Protein AF-A0AAN9HYN6-F1 (afdb_monomer_lite)

Secondary structure (DSSP, 8-state):
--HHHHHHHHHHHHHHHHHHHHHHHHH--TTSEEE--SSS---HHHHHHHHHHHHHHHHTTSSSS---S-S-EEE-SS-SSSHHHHS--HHHHHHHHHHHHTT--PPP-

pLDDT: mean 74.86, std 17.44, range [39.59, 94.88]

Organism: Crotalaria pallida (NCBI:txid3830)

Foldseek 3Di:
DPVVVVVVVVVVVVVVVVVVVVVCVVPDDLLDAAEDEPPVPDDPVLVVLLVVLSVVLVVVCPPPVDRLFFSHHYDYPVRSNSCVPGVDDPVVVVVVVVCVVVPDDDDDD

Structure (mmCIF, N/CA/C/O backbone):
data_AF-A0AAN9HYN6-F1
#
_entry.id   AF-A0AAN9HYN6-F1
#
loop_
_atom_site.group_PDB
_atom_site.id
_atom_site.type_symbol
_atom_site.label_atom_id
_atom_site.label_alt_id
_atom_site.label_comp_id
_atom_site.label_asym_id
_atom_site.label_entity_id
_atom_site.label_seq_id
_atom_site.pdbx_PDB_ins_code
_atom_site.Cartn_x
_atom_site.Cartn_y
_atom_site.Cartn_z
_atom_site.occupancy
_atom_site.B_iso_or_equiv
_atom_site.auth_seq_id
_atom_site.auth_comp_id
_atom_site.auth_asym_id
_atom_site.auth_atom_id
_atom_site.pdbx_PDB_model_num
ATOM 1 N N . MET A 1 1 ? 23.249 -2.708 -34.859 1.00 53.81 1 MET A N 1
ATOM 2 C CA . MET A 1 1 ? 21.787 -2.923 -34.770 1.00 53.81 1 MET A CA 1
ATOM 3 C C . MET A 1 1 ? 21.419 -3.647 -33.460 1.00 53.81 1 MET A C 1
ATOM 5 O O . MET A 1 1 ? 20.668 -4.604 -33.484 1.00 53.81 1 MET A O 1
ATOM 9 N N . LEU A 1 2 ? 21.965 -3.21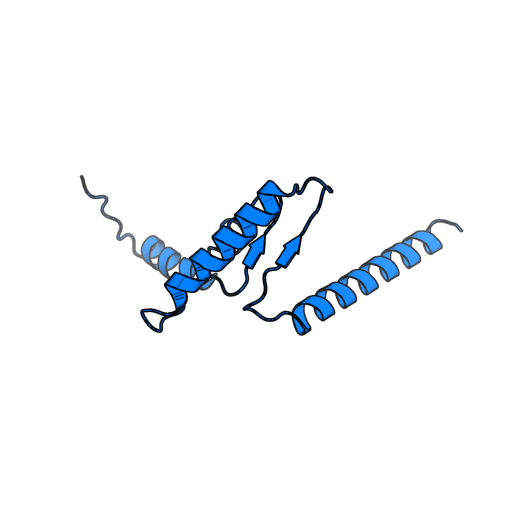5 -32.310 1.00 55.22 2 LEU A N 1
ATOM 10 C CA . LEU A 1 2 ? 21.654 -3.779 -30.978 1.00 55.22 2 LEU A CA 1
ATOM 11 C C . LEU A 1 2 ? 20.936 -2.766 -30.064 1.00 55.22 2 LEU A C 1
ATOM 13 O O . LEU A 1 2 ? 20.186 -3.162 -29.179 1.00 55.22 2 LEU A O 1
ATOM 17 N N . CYS A 1 3 ? 21.107 -1.459 -30.300 1.00 53.38 3 CYS A N 1
ATOM 18 C CA . CYS A 1 3 ? 20.520 -0.419 -29.449 1.00 53.38 3 CYS A CA 1
ATOM 19 C C . CYS A 1 3 ? 18.993 -0.302 -29.580 1.00 53.38 3 CYS A C 1
ATOM 21 O O . CYS A 1 3 ? 18.324 -0.042 -28.587 1.00 53.38 3 CYS A O 1
ATOM 23 N N . THR A 1 4 ? 18.420 -0.525 -30.768 1.00 57.84 4 THR A N 1
ATOM 24 C CA . THR A 1 4 ? 16.966 -0.406 -30.981 1.00 57.84 4 THR A CA 1
ATOM 25 C C . THR A 1 4 ? 16.188 -1.499 -30.250 1.00 57.84 4 THR A C 1
ATOM 27 O O . THR A 1 4 ? 15.201 -1.191 -29.598 1.00 57.84 4 THR A O 1
ATOM 30 N N . HIS A 1 5 ? 16.677 -2.744 -30.255 1.00 61.00 5 HIS A N 1
ATOM 31 C CA . HIS 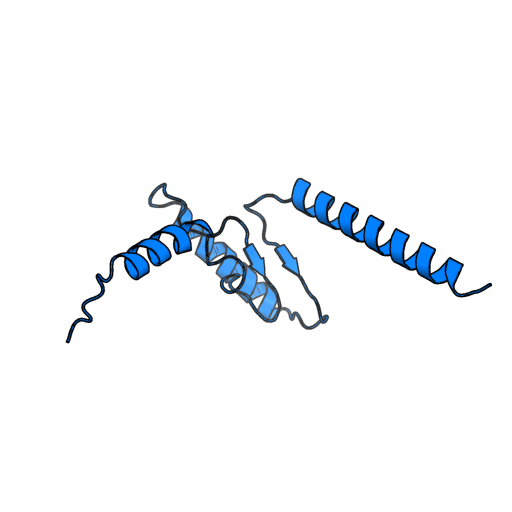A 1 5 ? 16.037 -3.875 -29.569 1.00 61.00 5 HIS A CA 1
ATOM 32 C C . HIS A 1 5 ? 15.936 -3.686 -28.045 1.00 61.00 5 HIS A C 1
ATOM 34 O O . HIS A 1 5 ? 14.919 -4.036 -27.447 1.00 61.00 5 HIS A O 1
ATOM 40 N N . ASN A 1 6 ? 16.962 -3.104 -27.414 1.00 59.09 6 ASN A N 1
ATOM 41 C CA . ASN A 1 6 ? 16.952 -2.833 -25.974 1.00 59.09 6 ASN A CA 1
ATOM 42 C C . ASN A 1 6 ? 16.014 -1.681 -25.596 1.00 59.09 6 ASN A C 1
ATOM 44 O O . ASN A 1 6 ? 15.345 -1.776 -24.570 1.00 59.09 6 ASN A O 1
ATOM 48 N N . LEU A 1 7 ? 15.910 -0.634 -26.424 1.00 62.72 7 LEU A N 1
ATOM 49 C CA . LEU A 1 7 ? 14.934 0.435 -26.188 1.00 62.72 7 LEU A CA 1
ATOM 50 C C . LEU A 1 7 ? 13.496 -0.072 -26.322 1.00 62.72 7 LEU A C 1
ATOM 52 O O . LEU A 1 7 ? 12.666 0.244 -25.475 1.00 62.72 7 LEU A O 1
ATOM 56 N N . THR A 1 8 ? 13.200 -0.884 -27.342 1.00 66.94 8 THR A N 1
ATOM 57 C CA . THR A 1 8 ? 11.858 -1.462 -27.509 1.00 66.94 8 THR A CA 1
ATOM 58 C C . THR A 1 8 ? 11.517 -2.401 -26.351 1.00 66.94 8 THR A C 1
ATOM 60 O O . THR A 1 8 ? 10.420 -2.331 -25.813 1.00 66.94 8 THR A O 1
ATOM 63 N N . SER A 1 9 ? 12.477 -3.215 -25.896 1.00 70.75 9 SER A N 1
ATOM 64 C CA . SER A 1 9 ? 12.309 -4.090 -24.728 1.00 70.75 9 SER A CA 1
ATOM 65 C C . SER A 1 9 ? 12.036 -3.302 -23.442 1.00 70.75 9 SER A C 1
ATOM 67 O O . SER A 1 9 ? 11.079 -3.601 -22.732 1.00 70.75 9 SER A O 1
ATOM 69 N N . ALA A 1 10 ? 12.820 -2.256 -23.160 1.00 69.25 10 ALA A N 1
ATOM 70 C CA . ALA A 1 10 ? 12.632 -1.412 -21.980 1.00 69.25 10 ALA A CA 1
ATOM 71 C C . ALA A 1 10 ? 11.288 -0.663 -22.003 1.00 69.25 10 ALA A C 1
ATOM 73 O O . ALA A 1 10 ? 10.613 -0.579 -20.979 1.00 69.25 10 ALA A O 1
ATOM 74 N N . HIS A 1 11 ? 10.869 -0.177 -23.174 1.00 74.62 11 HIS A N 1
ATOM 75 C CA . HIS A 1 11 ? 9.563 0.453 -23.362 1.00 74.62 11 HIS A CA 1
ATOM 76 C C . HIS A 1 11 ? 8.420 -0.521 -23.055 1.00 74.62 11 HIS A C 1
ATOM 78 O O . HIS A 1 11 ? 7.561 -0.233 -22.227 1.00 74.62 11 HIS A O 1
ATOM 84 N N . THR A 1 12 ? 8.456 -1.719 -23.642 1.00 72.94 12 THR A N 1
ATOM 85 C CA . THR A 1 12 ? 7.441 -2.751 -23.403 1.00 72.94 12 THR A CA 1
ATOM 86 C C . THR A 1 12 ? 7.446 -3.249 -21.951 1.00 72.94 12 THR A C 1
ATOM 88 O O . THR A 1 12 ? 6.395 -3.579 -21.405 1.00 72.94 12 THR A O 1
ATOM 91 N N . GLN A 1 13 ? 8.603 -3.295 -21.285 1.00 79.19 13 GLN A N 1
ATOM 92 C CA . GLN A 1 13 ? 8.701 -3.614 -19.853 1.00 79.19 13 GLN A CA 1
ATOM 93 C C . GLN A 1 13 ? 7.996 -2.557 -18.993 1.00 79.19 13 GLN A C 1
ATOM 95 O O . GLN A 1 13 ? 7.226 -2.915 -18.100 1.00 79.19 13 GLN A O 1
ATOM 100 N N . LEU A 1 14 ? 8.213 -1.273 -19.292 1.00 84.94 14 LEU A N 1
ATOM 101 C CA . LEU A 1 14 ? 7.591 -0.161 -18.576 1.00 84.94 14 LEU A CA 1
ATOM 102 C C . LEU A 1 14 ? 6.069 -0.150 -18.768 1.00 84.94 14 LEU A C 1
ATOM 104 O O . LEU A 1 14 ? 5.338 -0.085 -17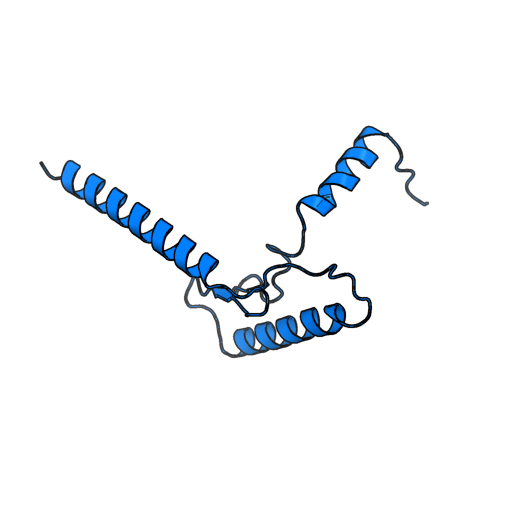.784 1.00 84.94 14 LEU A O 1
ATOM 108 N N . GLU A 1 15 ? 5.586 -0.309 -20.004 1.00 81.81 15 GLU A N 1
ATOM 109 C CA . GLU A 1 15 ? 4.147 -0.389 -20.303 1.00 81.81 15 GLU A CA 1
ATOM 110 C C . GLU A 1 15 ? 3.473 -1.538 -19.541 1.00 81.81 15 GLU A C 1
ATOM 112 O O . GLU A 1 15 ? 2.418 -1.370 -18.923 1.00 81.81 15 GLU A O 1
ATOM 117 N N . ASN A 1 16 ? 4.114 -2.709 -19.521 1.00 88.69 16 ASN A N 1
ATOM 118 C CA . ASN A 1 16 ? 3.612 -3.860 -18.780 1.00 88.69 16 ASN A CA 1
ATOM 119 C C . ASN A 1 16 ? 3.620 -3.629 -17.263 1.00 88.69 16 ASN A C 1
ATOM 121 O O . ASN A 1 16 ? 2.699 -4.076 -16.578 1.00 88.69 16 ASN A O 1
ATOM 125 N N . ALA A 1 17 ? 4.633 -2.947 -16.724 1.00 89.06 17 ALA A N 1
ATOM 126 C CA . ALA A 1 17 ? 4.695 -2.605 -15.307 1.00 89.06 17 ALA A CA 1
ATOM 127 C C . ALA A 1 17 ? 3.572 -1.632 -14.918 1.00 89.06 17 ALA A C 1
ATOM 129 O O . ALA A 1 17 ? 2.877 -1.868 -13.929 1.00 89.06 17 ALA A O 1
ATOM 130 N N . THR A 1 18 ? 3.319 -0.606 -15.735 1.00 93.56 18 THR A N 1
ATOM 131 C CA . THR A 1 18 ? 2.224 0.347 -15.514 1.00 93.56 18 THR A CA 1
ATOM 132 C C . THR A 1 18 ? 0.864 -0.349 -15.505 1.00 93.56 18 THR A C 1
ATOM 134 O O . THR A 1 18 ? 0.079 -0.148 -14.580 1.00 93.56 18 THR A O 1
ATOM 137 N N . LEU A 1 19 ? 0.581 -1.222 -16.479 1.00 94.25 19 LEU A N 1
ATOM 138 C CA . LEU A 1 19 ? -0.699 -1.941 -16.530 1.00 94.25 19 LEU A CA 1
ATOM 139 C C . LEU A 1 19 ? -0.882 -2.910 -15.356 1.00 94.25 19 LEU A C 1
ATOM 141 O O . LEU A 1 19 ? -1.993 -3.052 -14.842 1.00 94.25 19 LEU A O 1
ATOM 145 N N . LYS A 1 20 ? 0.195 -3.565 -14.909 1.00 92.12 20 LYS A N 1
ATOM 146 C CA . LYS A 1 20 ? 0.163 -4.415 -13.710 1.00 92.12 20 LYS A CA 1
ATOM 147 C C . LYS A 1 20 ? -0.135 -3.594 -12.458 1.00 92.12 20 LYS A C 1
ATOM 149 O O . LYS A 1 20 ? -0.993 -3.997 -11.680 1.00 92.12 20 LYS A O 1
ATOM 154 N N . PHE A 1 21 ? 0.504 -2.436 -12.301 1.00 90.56 21 PHE A N 1
ATOM 155 C CA . PHE A 1 21 ? 0.262 -1.536 -11.175 1.00 90.56 21 PHE A CA 1
ATOM 156 C C . PHE A 1 21 ? -1.189 -1.038 -11.137 1.00 90.56 21 PHE A C 1
ATOM 158 O O . PHE A 1 21 ? -1.864 -1.174 -10.119 1.00 90.56 21 PHE A O 1
ATOM 165 N N . LEU A 1 22 ? -1.714 -0.555 -12.269 1.00 93.56 22 LEU A N 1
ATOM 166 C CA . LEU A 1 22 ? -3.109 -0.111 -12.360 1.00 93.56 22 LEU A CA 1
ATOM 167 C C . LEU A 1 22 ? -4.098 -1.241 -12.059 1.00 93.56 22 LEU A C 1
ATOM 169 O O . LEU A 1 22 ? -5.119 -1.013 -11.414 1.00 93.56 22 LEU A O 1
ATOM 173 N N . ARG A 1 23 ? -3.794 -2.472 -12.486 1.00 93.31 23 ARG A N 1
ATOM 174 C CA . ARG A 1 23 ? -4.622 -3.638 -12.163 1.00 93.31 23 ARG A CA 1
ATOM 175 C C . ARG A 1 23 ? -4.641 -3.927 -10.664 1.00 93.31 23 ARG A C 1
ATOM 177 O O . ARG A 1 23 ? -5.723 -4.177 -10.140 1.00 93.31 23 ARG A O 1
ATOM 184 N N . VAL A 1 24 ? -3.492 -3.863 -9.988 1.00 91.00 24 VAL A N 1
ATOM 185 C CA . VAL A 1 24 ? -3.415 -4.028 -8.526 1.00 91.00 24 VAL A CA 1
ATOM 186 C C . VAL A 1 24 ? -4.289 -2.984 -7.838 1.00 91.00 24 VAL A C 1
ATOM 188 O O . VAL A 1 24 ? -5.137 -3.350 -7.034 1.00 91.00 24 VAL A O 1
ATOM 191 N N . LEU A 1 25 ? -4.177 -1.711 -8.231 1.00 88.25 25 LEU A N 1
ATOM 192 C CA . LEU A 1 25 ? -5.014 -0.646 -7.672 1.00 88.25 25 LEU A CA 1
ATOM 193 C C . LEU A 1 25 ? -6.509 -0.841 -7.958 1.00 88.25 25 LEU A C 1
ATOM 195 O O . LEU A 1 25 ? -7.329 -0.578 -7.090 1.00 88.25 25 LEU A O 1
ATOM 199 N N . SER A 1 26 ? -6.882 -1.336 -9.143 1.00 91.31 26 SER A N 1
ATOM 200 C CA . SER A 1 26 ? -8.295 -1.580 -9.483 1.00 91.31 26 SER A CA 1
ATOM 201 C C . SER A 1 26 ? -8.948 -2.693 -8.659 1.00 91.31 26 SER A C 1
ATOM 203 O O . SER A 1 26 ? -10.170 -2.752 -8.565 1.00 91.31 26 SER A O 1
ATOM 205 N N . GLN A 1 27 ? -8.135 -3.593 -8.106 1.00 89.88 27 GLN A N 1
ATOM 206 C CA . GLN A 1 27 ? -8.575 -4.720 -7.284 1.00 89.88 27 GLN A CA 1
ATOM 207 C C . GLN A 1 27 ? -8.358 -4.455 -5.793 1.00 89.88 27 GLN A C 1
ATOM 209 O O . GLN A 1 27 ? -8.763 -5.271 -4.968 1.00 89.88 27 GLN A O 1
ATOM 214 N N . TYR A 1 28 ? -7.696 -3.349 -5.451 1.00 87.06 28 TYR A N 1
ATOM 215 C CA . TYR A 1 28 ? -7.363 -3.020 -4.081 1.00 87.06 28 TYR A CA 1
ATOM 216 C C . TYR A 1 28 ? -8.616 -2.582 -3.326 1.00 87.06 28 TYR A C 1
ATOM 218 O O . TYR A 1 28 ? -9.301 -1.633 -3.710 1.00 87.06 28 TYR A O 1
ATOM 226 N N . ASP A 1 29 ? -8.889 -3.283 -2.231 1.00 84.38 29 ASP A N 1
ATOM 227 C CA . ASP A 1 29 ? -9.871 -2.872 -1.241 1.00 84.38 29 ASP A CA 1
ATOM 228 C C . ASP A 1 29 ? -9.189 -1.932 -0.239 1.00 84.38 29 ASP A C 1
ATOM 230 O O . ASP A 1 29 ? -8.150 -2.268 0.331 1.00 84.38 29 ASP A O 1
ATOM 234 N N . THR A 1 30 ? -9.786 -0.766 0.008 1.00 77.56 30 THR A N 1
ATOM 235 C CA . THR A 1 30 ? -9.286 0.247 0.957 1.00 77.56 30 THR A CA 1
ATOM 236 C C . THR A 1 30 ? -9.222 -0.265 2.396 1.00 77.56 30 THR A C 1
ATOM 238 O O . THR A 1 30 ? -8.600 0.350 3.260 1.00 77.56 30 THR A O 1
ATOM 241 N N . PHE A 1 31 ? -9.839 -1.414 2.665 1.00 79.75 31 PHE A N 1
ATOM 242 C CA . PHE A 1 31 ? -9.793 -2.106 3.946 1.00 79.75 31 PHE A CA 1
ATOM 243 C C . PHE A 1 31 ? -8.755 -3.225 4.020 1.00 79.75 31 PHE A C 1
ATOM 245 O O . PHE A 1 31 ? -8.753 -3.975 4.993 1.00 79.75 31 PHE A O 1
ATOM 252 N N . SER A 1 32 ? -7.882 -3.346 3.022 1.00 86.00 32 SER A N 1
ATOM 253 C CA . SER A 1 32 ? -6.800 -4.327 3.000 1.00 86.00 32 SER A CA 1
ATOM 254 C C . SER A 1 32 ? -5.441 -3.675 3.243 1.00 86.00 32 SER A C 1
ATOM 256 O O . SER A 1 32 ? -5.151 -2.583 2.762 1.00 86.00 32 SER A O 1
ATOM 258 N N . LEU A 1 33 ? -4.575 -4.371 3.971 1.00 89.19 33 LEU A N 1
ATOM 259 C CA . LEU A 1 33 ? -3.189 -3.973 4.191 1.00 89.19 33 LEU A CA 1
ATOM 260 C C . LEU A 1 33 ? -2.360 -4.195 2.911 1.00 89.19 33 LEU A C 1
ATOM 262 O O . LEU A 1 33 ? -2.340 -5.308 2.384 1.00 89.19 33 LEU A O 1
ATOM 266 N N . LEU A 1 34 ? -1.650 -3.167 2.432 1.00 91.56 34 LEU A N 1
ATOM 267 C CA . LEU A 1 34 ? -0.677 -3.290 1.344 1.00 91.56 34 LEU A CA 1
ATOM 268 C C . LEU A 1 34 ? 0.744 -3.218 1.912 1.00 91.56 34 LEU A C 1
ATOM 270 O O . LEU A 1 34 ? 1.202 -2.146 2.298 1.00 91.56 34 LEU A O 1
ATOM 274 N N . VAL A 1 35 ? 1.446 -4.352 1.954 1.00 92.25 35 VAL A N 1
ATOM 275 C CA . VAL A 1 35 ? 2.855 -4.415 2.375 1.00 92.25 35 VAL A CA 1
ATOM 276 C C . VAL A 1 35 ? 3.747 -4.523 1.147 1.00 92.25 35 VAL A C 1
ATOM 278 O O . VAL A 1 35 ? 3.537 -5.395 0.303 1.00 92.25 35 VAL A O 1
ATOM 281 N N . VAL A 1 36 ? 4.741 -3.644 1.048 1.00 90.81 36 VAL A N 1
ATOM 282 C CA . VAL A 1 36 ? 5.727 -3.656 -0.033 1.00 90.81 36 VAL A CA 1
ATOM 283 C C . VAL A 1 36 ? 7.112 -3.884 0.552 1.00 90.81 36 VAL A C 1
ATOM 285 O O . VAL A 1 36 ? 7.643 -3.041 1.275 1.00 90.81 36 VAL A O 1
ATOM 288 N N . ASP A 1 37 ? 7.702 -5.019 0.189 1.00 92.12 37 ASP A N 1
ATOM 289 C CA . ASP A 1 37 ? 9.094 -5.330 0.485 1.00 92.12 37 ASP A CA 1
ATOM 290 C C . ASP A 1 37 ? 9.987 -4.903 -0.683 1.00 92.12 37 ASP A C 1
ATOM 292 O O . ASP A 1 37 ? 10.021 -5.551 -1.730 1.00 92.12 37 ASP A O 1
ATOM 296 N N . ILE A 1 38 ? 10.663 -3.765 -0.539 1.00 90.31 38 ILE A N 1
ATOM 297 C CA . ILE A 1 38 ? 11.491 -3.201 -1.614 1.00 90.31 38 ILE A CA 1
ATOM 298 C C . ILE A 1 38 ? 12.868 -3.867 -1.634 1.00 90.31 38 ILE A C 1
ATOM 300 O O . ILE A 1 38 ? 13.400 -4.156 -2.706 1.00 90.31 38 ILE A O 1
ATOM 304 N N . ASN A 1 39 ? 13.442 -4.095 -0.453 1.00 92.94 39 ASN A N 1
ATOM 305 C CA . ASN A 1 39 ? 14.832 -4.517 -0.296 1.00 92.94 39 ASN A CA 1
ATOM 306 C C . ASN A 1 39 ? 14.975 -5.958 0.205 1.00 92.94 39 ASN A C 1
ATOM 308 O O . ASN A 1 39 ? 16.098 -6.424 0.395 1.00 92.94 39 ASN A O 1
ATOM 312 N N . ASN A 1 40 ? 13.862 -6.678 0.358 1.00 91.25 40 ASN A N 1
ATOM 313 C CA . ASN A 1 40 ? 13.815 -8.009 0.952 1.00 91.25 40 ASN A CA 1
ATOM 314 C C . ASN A 1 40 ? 14.372 -8.012 2.387 1.00 91.25 40 ASN A C 1
ATOM 316 O O . ASN A 1 40 ? 15.137 -8.901 2.773 1.00 91.25 40 ASN A O 1
ATOM 320 N N . ASP A 1 41 ? 14.042 -6.963 3.141 1.00 92.81 41 ASP A N 1
ATOM 321 C CA . ASP A 1 41 ? 14.518 -6.704 4.501 1.00 92.81 41 ASP A CA 1
ATOM 322 C C . ASP A 1 41 ? 13.396 -6.729 5.549 1.00 92.81 41 ASP A C 1
ATOM 324 O O . ASP A 1 41 ? 13.675 -6.549 6.734 1.00 92.81 41 ASP A O 1
ATOM 328 N N . LEU A 1 42 ? 12.152 -7.019 5.143 1.00 92.12 42 LEU A N 1
ATOM 329 C CA . LEU A 1 42 ? 11.050 -7.242 6.074 1.00 92.12 42 LEU A CA 1
ATOM 330 C C . LEU A 1 42 ? 11.266 -8.527 6.872 1.00 92.12 42 LEU A C 1
ATOM 332 O O . LEU A 1 42 ? 11.429 -9.621 6.325 1.00 92.12 42 LEU A O 1
ATOM 336 N N . CYS A 1 43 ? 11.235 -8.398 8.195 1.00 92.69 43 CYS A N 1
ATOM 337 C CA . CYS A 1 43 ? 11.303 -9.535 9.098 1.00 92.69 43 CYS A CA 1
ATOM 338 C C . CYS A 1 43 ? 9.964 -9.786 9.800 1.00 92.69 43 CYS A C 1
ATOM 340 O O . CYS A 1 43 ? 9.061 -8.952 9.822 1.00 92.69 43 CYS A O 1
ATOM 342 N N . GLN A 1 44 ? 9.836 -10.955 10.430 1.00 91.94 44 GLN A N 1
ATOM 343 C CA . GLN A 1 44 ? 8.586 -11.380 11.065 1.00 91.94 44 GLN A CA 1
ATOM 344 C C . GLN A 1 44 ? 8.108 -10.425 12.179 1.00 91.94 44 GLN A C 1
ATOM 346 O O . GLN A 1 44 ? 6.907 -10.308 12.423 1.00 91.94 44 GLN A O 1
ATOM 351 N N . SER A 1 45 ? 9.024 -9.728 12.864 1.00 93.44 45 SER A N 1
ATOM 352 C CA . SER A 1 45 ? 8.635 -8.701 13.838 1.00 93.44 45 SER A CA 1
ATOM 353 C C . SER A 1 45 ? 8.026 -7.472 13.174 1.00 93.44 45 SER A C 1
ATOM 355 O O . SER A 1 45 ? 7.108 -6.888 13.744 1.00 93.44 45 SER A O 1
ATOM 357 N N . ASP A 1 46 ? 8.486 -7.115 11.973 1.00 93.56 46 ASP A N 1
ATOM 358 C CA . ASP A 1 46 ? 7.941 -5.988 11.219 1.00 93.56 46 ASP A CA 1
ATOM 359 C C . ASP A 1 46 ? 6.535 -6.311 10.726 1.00 93.56 46 ASP A C 1
ATOM 361 O O . ASP A 1 46 ? 5.634 -5.502 10.899 1.00 93.56 46 ASP A O 1
ATOM 365 N N . GLU A 1 47 ? 6.308 -7.519 10.201 1.00 91.81 47 GLU A N 1
ATOM 366 C CA . GLU A 1 47 ? 4.969 -7.965 9.794 1.00 91.81 47 GLU A CA 1
ATOM 367 C C . GLU A 1 47 ? 3.969 -7.904 10.953 1.00 91.81 47 GLU A C 1
ATOM 369 O O . GLU A 1 47 ? 2.826 -7.467 10.786 1.00 91.81 47 GLU A O 1
ATOM 374 N N . LYS A 1 48 ? 4.406 -8.319 12.149 1.00 94.44 48 LYS A N 1
ATOM 375 C CA . LYS A 1 48 ? 3.583 -8.242 13.356 1.00 94.44 48 LYS A CA 1
ATOM 376 C C . LYS A 1 48 ? 3.266 -6.790 13.717 1.00 94.44 48 LYS A C 1
ATOM 378 O O . LYS A 1 48 ? 2.108 -6.478 13.975 1.00 94.44 48 LYS A O 1
ATOM 383 N N . GLU A 1 49 ? 4.270 -5.918 13.727 1.00 94.88 49 GLU A N 1
ATOM 384 C CA . GLU A 1 49 ? 4.103 -4.494 14.033 1.00 94.88 49 GLU A CA 1
ATOM 385 C C . GLU A 1 49 ? 3.173 -3.800 13.027 1.00 94.88 49 GLU A C 1
ATOM 387 O O . GLU A 1 49 ? 2.262 -3.075 13.420 1.00 94.88 49 GLU A O 1
ATOM 392 N N . ILE A 1 50 ? 3.343 -4.087 11.736 1.00 94.50 50 ILE A N 1
ATOM 393 C CA . ILE A 1 50 ? 2.496 -3.574 10.657 1.00 94.50 50 ILE A CA 1
ATOM 394 C C . ILE A 1 50 ? 1.035 -3.987 10.871 1.00 94.50 50 ILE A C 1
ATOM 396 O O . ILE A 1 50 ? 0.133 -3.157 10.758 1.00 94.50 50 ILE A O 1
ATOM 400 N N . ASN A 1 51 ? 0.782 -5.258 11.193 1.00 93.19 51 ASN A N 1
ATOM 401 C CA . ASN A 1 51 ? -0.575 -5.749 11.430 1.00 93.19 51 ASN A CA 1
ATOM 402 C C . ASN A 1 51 ? -1.200 -5.112 12.684 1.00 93.19 51 ASN A C 1
ATOM 404 O O . ASN A 1 51 ? -2.350 -4.670 12.654 1.00 93.19 51 ASN A O 1
ATOM 408 N N . ASP A 1 52 ? -0.426 -4.999 13.767 1.00 93.50 52 ASP A N 1
ATOM 409 C CA . ASP A 1 52 ? -0.860 -4.337 14.999 1.00 93.50 52 ASP A CA 1
ATOM 410 C C . ASP A 1 52 ? -1.248 -2.862 14.716 1.00 93.50 52 ASP A C 1
ATOM 412 O O . ASP A 1 52 ? -2.335 -2.423 15.110 1.00 93.50 52 ASP A O 1
ATOM 416 N N . ASN A 1 53 ? -0.432 -2.124 13.950 1.00 91.19 53 ASN A N 1
ATOM 417 C CA . ASN A 1 53 ? -0.706 -0.740 13.534 1.00 91.19 53 ASN A CA 1
ATOM 418 C C . ASN A 1 53 ? -1.940 -0.626 12.630 1.00 91.19 53 ASN A C 1
ATOM 420 O O . ASN A 1 53 ? -2.785 0.251 12.831 1.00 91.19 53 ASN A O 1
ATOM 424 N N . PHE A 1 54 ? -2.084 -1.537 11.665 1.00 90.00 54 PHE A N 1
ATOM 425 C CA . PHE A 1 54 ? -3.242 -1.589 10.779 1.00 90.00 54 PHE A CA 1
ATOM 426 C C . PHE A 1 54 ? -4.548 -1.757 11.571 1.00 90.00 54 PHE A C 1
ATOM 428 O O . PHE A 1 54 ? -5.507 -1.009 11.374 1.00 90.00 54 PHE A O 1
ATOM 435 N N . LEU A 1 55 ? -4.585 -2.686 12.530 1.00 88.75 55 LEU A N 1
ATOM 436 C CA . LEU A 1 55 ? -5.758 -2.901 13.381 1.00 88.75 55 LEU A CA 1
ATOM 437 C C . LEU A 1 55 ? -6.046 -1.702 14.299 1.00 88.75 55 LEU A C 1
ATOM 439 O O . LEU A 1 55 ? -7.215 -1.384 14.538 1.00 88.75 55 LEU A O 1
ATOM 443 N N . LEU A 1 56 ? -5.010 -1.027 14.810 1.00 85.88 56 LEU A N 1
ATOM 444 C CA . LEU A 1 56 ? -5.153 0.180 15.632 1.00 85.88 56 LEU A CA 1
ATOM 445 C C . LEU A 1 56 ? -5.763 1.345 14.845 1.00 85.88 56 LEU A C 1
ATOM 447 O O . LEU A 1 56 ? -6.738 1.938 15.313 1.00 85.88 56 LEU A O 1
ATOM 451 N N . GLY A 1 57 ? -5.270 1.619 13.633 1.00 76.25 57 GLY A N 1
ATOM 452 C CA . GLY A 1 57 ? -5.803 2.685 12.775 1.00 76.25 57 GLY A CA 1
ATOM 453 C C . GLY A 1 57 ? -7.285 2.497 12.433 1.00 76.25 57 GLY A C 1
ATOM 454 O O . GLY A 1 57 ? -8.038 3.460 12.297 1.00 76.25 57 GLY A O 1
ATOM 455 N N . ARG A 1 58 ? -7.744 1.242 12.375 1.00 74.88 58 ARG A N 1
ATOM 456 C CA . ARG A 1 58 ? -9.133 0.883 12.056 1.00 74.88 58 ARG A CA 1
ATOM 457 C C . ARG A 1 58 ? -10.081 0.986 13.247 1.00 74.88 58 ARG A C 1
ATOM 459 O O . ARG A 1 58 ? -11.253 1.303 13.053 1.00 74.88 58 ARG A O 1
ATOM 466 N N . LYS A 1 59 ? -9.595 0.774 14.475 1.00 70.50 59 LYS A N 1
ATOM 467 C CA . LYS A 1 59 ? -10.410 0.933 15.694 1.00 70.50 59 LYS A CA 1
ATOM 468 C C . LYS A 1 59 ? -10.900 2.374 15.875 1.00 70.50 59 LYS A C 1
ATOM 470 O O . LYS A 1 59 ? -12.054 2.566 16.239 1.00 70.50 59 LYS A O 1
ATOM 475 N N . GLY A 1 60 ? -10.077 3.370 15.541 1.00 60.53 60 GLY A N 1
ATOM 476 C CA . GLY A 1 60 ? -10.456 4.789 15.632 1.00 60.53 60 GLY A CA 1
ATOM 477 C C . GLY A 1 60 ? -11.443 5.263 14.555 1.00 60.53 60 GLY A C 1
ATOM 478 O O . GLY A 1 60 ? -12.085 6.297 14.716 1.00 60.53 60 GLY A O 1
ATOM 479 N N . GLN A 1 61 ? -11.605 4.509 13.464 1.00 56.78 61 GLN A N 1
ATOM 480 C CA . GLN A 1 61 ? -12.437 4.897 12.318 1.00 56.78 61 GLN A CA 1
ATOM 481 C C . GLN A 1 61 ? -13.942 4.611 12.536 1.00 56.78 61 GLN A C 1
ATOM 483 O O . GLN A 1 61 ? -14.770 5.066 11.749 1.00 56.78 61 GLN A O 1
ATOM 488 N N . GLY A 1 62 ? -14.304 3.868 13.593 1.00 51.56 62 GLY A N 1
ATOM 489 C CA . GLY A 1 62 ? -15.676 3.417 13.866 1.00 51.56 62 GLY A CA 1
ATOM 490 C C . GLY A 1 62 ? -16.483 4.247 14.873 1.00 51.56 62 GLY A C 1
ATOM 491 O O . GLY A 1 62 ? -17.709 4.192 14.829 1.00 51.56 62 GLY A O 1
ATOM 492 N N . GLU A 1 63 ? -15.852 5.025 15.760 1.00 53.62 63 GLU A N 1
ATOM 493 C CA . GLU A 1 63 ? -16.568 5.633 16.900 1.00 53.62 63 GLU A CA 1
ATOM 494 C C . GLU A 1 63 ? -17.300 6.950 16.584 1.00 53.62 63 GLU A C 1
ATOM 496 O O . GLU A 1 63 ? -18.262 7.263 17.275 1.00 53.62 63 GLU A O 1
ATOM 501 N N . ASN A 1 64 ? -16.937 7.687 15.523 1.00 46.09 64 ASN A N 1
ATOM 502 C CA . ASN A 1 64 ? -17.528 9.011 15.236 1.00 46.09 64 ASN A CA 1
ATOM 503 C C . ASN A 1 64 ? -18.044 9.220 13.799 1.00 46.09 64 ASN A C 1
ATOM 505 O O . ASN A 1 64 ? -18.394 10.341 13.434 1.00 46.09 64 ASN A O 1
ATOM 509 N N . GLY A 1 65 ? -18.103 8.181 12.956 1.00 50.75 65 GLY A N 1
ATOM 510 C CA . GLY A 1 65 ? -18.690 8.249 11.601 1.00 50.75 65 GLY A CA 1
ATOM 511 C C . GLY A 1 65 ? -17.980 9.172 10.592 1.00 50.75 65 GLY A C 1
ATOM 512 O O . GLY A 1 65 ? -18.293 9.138 9.404 1.00 50.75 65 GLY A O 1
ATOM 513 N N . GLN A 1 66 ? -17.005 9.967 11.032 1.00 52.22 66 GLN A N 1
ATOM 514 C CA . GLN A 1 66 ? -16.118 10.764 10.197 1.00 52.22 66 GLN A CA 1
ATOM 515 C C . GLN A 1 66 ? -14.803 10.002 10.043 1.00 52.22 66 GLN A C 1
ATOM 517 O O . GLN A 1 66 ? -14.003 9.923 10.974 1.00 52.22 66 GLN A O 1
ATOM 522 N N . SER A 1 67 ? -14.577 9.403 8.873 1.00 55.38 67 SER A N 1
ATOM 523 C CA . SER A 1 67 ? -13.297 8.767 8.570 1.00 55.38 67 SER A CA 1
ATOM 524 C C . SER A 1 67 ? -12.229 9.844 8.364 1.00 55.38 67 SER A C 1
ATOM 526 O O . SER A 1 67 ? -12.015 10.311 7.249 1.00 55.38 67 SER A O 1
ATOM 528 N N . ILE A 1 68 ? -11.578 10.262 9.446 1.00 58.44 68 ILE A N 1
ATOM 529 C CA . ILE A 1 68 ? -10.437 11.193 9.395 1.00 58.44 68 ILE A CA 1
ATOM 530 C C . ILE A 1 68 ? -9.137 10.441 9.025 1.00 58.44 68 ILE A C 1
ATOM 532 O O . ILE A 1 68 ? -8.132 11.057 8.690 1.00 58.44 68 ILE A O 1
ATOM 536 N N . GLY A 1 69 ? -9.157 9.102 9.046 1.00 63.47 69 GLY A N 1
ATOM 537 C CA . GLY A 1 69 ? -8.005 8.254 8.736 1.00 63.47 69 GLY A CA 1
ATOM 538 C C . GLY A 1 69 ? -7.684 8.110 7.238 1.00 63.47 69 GLY A C 1
ATOM 539 O O . GLY A 1 69 ? -8.530 8.400 6.387 1.00 63.47 69 GLY A O 1
ATOM 540 N N . PRO A 1 70 ? -6.471 7.627 6.915 1.00 67.81 70 PRO A N 1
ATOM 541 C CA . PRO A 1 70 ? -6.008 7.440 5.544 1.00 67.81 70 PRO A CA 1
ATOM 542 C C . PRO A 1 70 ? -6.878 6.446 4.759 1.00 67.81 70 PRO A C 1
ATOM 544 O O . PRO A 1 70 ? -7.369 5.455 5.299 1.00 67.81 70 PRO A O 1
ATOM 547 N N . VAL A 1 71 ? -7.059 6.708 3.459 1.00 77.19 71 VAL A N 1
ATOM 548 C CA . VAL A 1 71 ? -7.859 5.861 2.543 1.00 77.19 71 VAL A CA 1
ATOM 549 C C . VAL A 1 71 ? -7.144 4.550 2.192 1.00 77.19 71 VAL A C 1
ATOM 551 O O . VAL A 1 71 ? -7.786 3.573 1.818 1.00 77.19 71 VAL A O 1
ATOM 554 N N . MET A 1 72 ? -5.819 4.525 2.300 1.00 84.81 72 MET A N 1
ATOM 555 C CA . MET A 1 72 ? -4.969 3.382 1.980 1.00 84.81 72 MET A CA 1
ATOM 556 C C . MET A 1 72 ? -3.989 3.166 3.127 1.00 84.81 72 MET A C 1
ATOM 558 O O . MET A 1 72 ? -3.511 4.140 3.700 1.00 84.81 72 MET A O 1
ATOM 562 N N . PHE A 1 73 ? -3.672 1.908 3.427 1.00 89.06 73 PHE A N 1
ATOM 563 C CA . PHE A 1 73 ? -2.603 1.559 4.359 1.00 89.06 73 PHE A CA 1
ATOM 564 C C . PHE A 1 73 ? -1.472 0.881 3.582 1.00 89.06 73 PHE A C 1
ATOM 566 O O . PHE A 1 73 ? -1.596 -0.278 3.178 1.00 89.06 73 PHE A O 1
ATOM 573 N N . LEU A 1 74 ? -0.396 1.629 3.350 1.00 91.06 74 LEU A N 1
ATOM 574 C CA . LEU A 1 74 ? 0.810 1.213 2.649 1.00 91.06 74 LEU A CA 1
ATOM 575 C C . LEU A 1 74 ? 1.966 1.111 3.644 1.00 91.06 74 LEU A C 1
ATOM 577 O O . LEU A 1 74 ? 2.473 2.123 4.122 1.00 91.06 74 LEU A O 1
ATOM 581 N N . ALA A 1 75 ? 2.404 -0.113 3.912 1.00 92.19 75 ALA A N 1
ATOM 582 C CA . ALA A 1 75 ? 3.509 -0.382 4.815 1.00 92.19 75 ALA A CA 1
ATOM 583 C C . ALA A 1 75 ? 4.753 -0.866 4.071 1.00 92.19 75 ALA A C 1
ATOM 585 O O . ALA A 1 75 ? 4.678 -1.607 3.089 1.00 92.19 75 ALA A O 1
ATOM 586 N N . THR A 1 76 ? 5.907 -0.475 4.592 1.00 92.62 76 THR A N 1
ATOM 587 C CA . THR A 1 76 ? 7.230 -0.943 4.166 1.00 92.62 76 THR A CA 1
ATOM 588 C C . THR A 1 76 ? 8.080 -1.220 5.406 1.00 92.62 76 THR A C 1
ATOM 590 O O . THR A 1 76 ? 7.683 -0.874 6.520 1.00 92.62 76 THR A O 1
ATOM 593 N N . SER A 1 77 ? 9.277 -1.781 5.240 1.00 91.12 77 SER A N 1
ATOM 594 C CA . SER A 1 77 ? 10.261 -1.884 6.330 1.00 91.12 77 SER A CA 1
ATOM 595 C C . SER A 1 77 ? 10.656 -0.518 6.921 1.00 91.12 77 SER A C 1
ATOM 597 O O . SER A 1 77 ? 11.024 -0.439 8.093 1.00 91.12 77 SER A O 1
ATOM 599 N N . TYR A 1 78 ? 10.528 0.565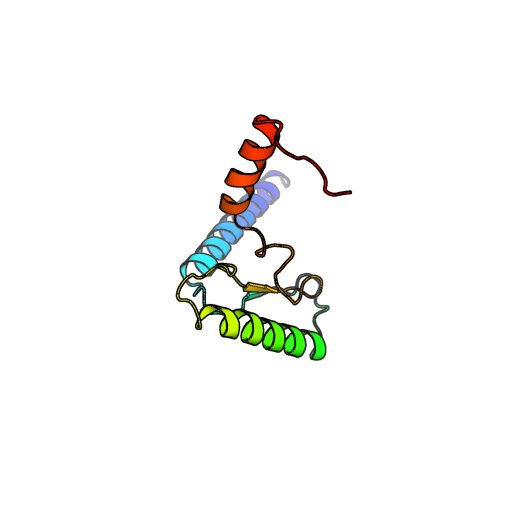 6.143 1.00 90.12 78 TYR A N 1
ATOM 600 C CA . TYR A 1 78 ? 10.875 1.936 6.544 1.00 90.12 78 TYR A CA 1
ATOM 601 C C . TYR A 1 78 ? 9.718 2.718 7.174 1.00 90.12 78 TYR A C 1
ATOM 603 O O . TYR A 1 78 ? 9.956 3.650 7.937 1.00 90.12 78 TYR A O 1
ATOM 611 N N . ASP A 1 79 ? 8.478 2.356 6.848 1.00 91.06 79 ASP A N 1
ATOM 612 C CA . ASP A 1 79 ? 7.260 2.975 7.375 1.00 91.06 79 ASP A CA 1
ATOM 613 C C . ASP A 1 79 ? 6.225 1.887 7.652 1.00 91.06 79 ASP A C 1
ATOM 615 O O . ASP A 1 79 ? 5.508 1.434 6.758 1.00 91.06 79 ASP A O 1
ATOM 619 N N . LYS A 1 80 ? 6.176 1.449 8.908 1.00 92.38 80 LYS A N 1
ATOM 620 C CA . LYS A 1 80 ? 5.307 0.360 9.368 1.00 92.38 80 LYS A CA 1
ATOM 621 C C . LYS A 1 80 ? 3.923 0.839 9.804 1.00 92.38 80 LYS A C 1
ATOM 623 O O . LYS A 1 80 ? 3.037 0.018 10.033 1.00 92.38 80 LYS A O 1
ATOM 628 N N . ALA A 1 81 ? 3.751 2.149 9.970 1.00 89.31 81 ALA A N 1
ATOM 629 C CA . ALA A 1 81 ? 2.502 2.770 10.404 1.00 89.31 81 ALA A CA 1
ATOM 630 C C . ALA A 1 81 ? 1.729 3.410 9.239 1.00 89.31 81 ALA A C 1
ATOM 632 O O . ALA A 1 81 ? 0.585 3.817 9.425 1.00 89.31 81 ALA A O 1
ATOM 633 N N . SER A 1 82 ? 2.319 3.454 8.036 1.00 87.31 82 SER A N 1
ATOM 634 C CA . SER A 1 82 ? 1.737 4.070 6.835 1.00 87.31 82 SER A CA 1
ATOM 635 C C . SER A 1 82 ? 1.546 5.591 6.968 1.00 87.31 82 SER A C 1
ATOM 637 O O . SER A 1 82 ? 0.782 6.212 6.225 1.00 87.31 82 SER A O 1
ATOM 639 N N . GLU A 1 83 ? 2.232 6.240 7.905 1.00 83.19 83 GLU A N 1
ATOM 640 C CA . GLU A 1 83 ? 2.008 7.657 8.203 1.00 83.19 83 GLU A CA 1
ATOM 641 C C . GLU A 1 83 ? 2.743 8.580 7.230 1.00 83.19 83 GLU A C 1
ATOM 643 O O . GLU A 1 83 ? 2.212 9.631 6.867 1.00 83.19 83 GLU A O 1
ATOM 648 N N . ALA A 1 84 ? 3.919 8.178 6.740 1.00 83.44 84 ALA A N 1
ATOM 649 C CA . ALA A 1 84 ? 4.752 9.040 5.904 1.00 83.44 84 ALA A CA 1
ATOM 650 C C . ALA A 1 84 ? 4.154 9.259 4.505 1.00 83.44 84 ALA A C 1
ATOM 652 O O . ALA A 1 84 ? 4.370 10.306 3.896 1.00 83.44 84 ALA A O 1
ATOM 653 N N . TRP A 1 85 ? 3.390 8.284 4.002 1.00 76.31 85 TRP A N 1
ATOM 654 C CA . TRP A 1 85 ? 2.883 8.284 2.623 1.00 76.3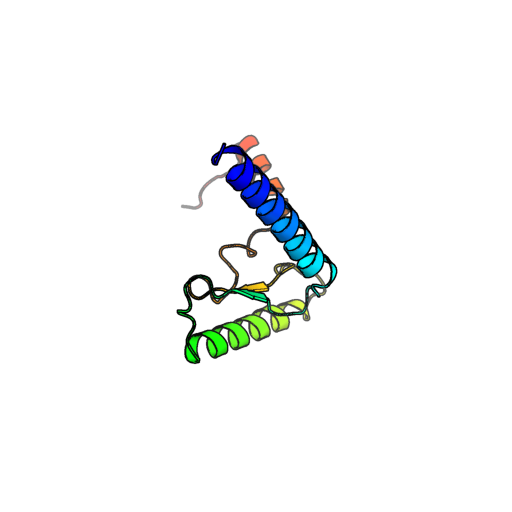1 85 TRP A CA 1
ATOM 655 C C . TRP A 1 85 ? 1.371 8.455 2.514 1.00 76.31 85 TRP A C 1
ATOM 657 O O . TRP A 1 85 ? 0.883 8.872 1.465 1.00 76.31 85 TRP A O 1
ATOM 667 N N . THR A 1 86 ? 0.623 8.136 3.574 1.00 82.19 86 THR A N 1
ATOM 668 C CA . THR A 1 86 ? -0.849 8.177 3.542 1.00 82.19 86 THR A CA 1
ATOM 669 C C . THR A 1 86 ? -1.462 9.049 4.633 1.00 82.19 86 THR A C 1
ATOM 671 O O . THR A 1 86 ? -2.632 9.405 4.522 1.00 82.19 86 THR A O 1
ATOM 674 N N . GLY A 1 87 ? -0.685 9.455 5.647 1.00 71.19 87 GLY A N 1
ATOM 675 C CA . GLY A 1 87 ? -1.184 10.222 6.793 1.00 71.19 87 GLY A CA 1
ATOM 676 C C . GLY A 1 87 ? -1.689 11.626 6.451 1.00 71.19 87 GLY A C 1
ATOM 677 O O . GLY A 1 87 ? -2.484 12.193 7.198 1.00 71.19 87 GLY A O 1
ATOM 678 N N . LEU A 1 88 ? -1.280 12.183 5.307 1.00 69.12 88 LEU A N 1
ATOM 679 C CA . LEU A 1 88 ? -1.738 13.486 4.833 1.00 69.12 88 LEU A CA 1
ATOM 680 C C . LEU A 1 88 ? -2.735 13.325 3.687 1.00 69.12 88 LEU A C 1
ATOM 682 O O . LEU A 1 88 ? -2.421 12.781 2.629 1.00 69.12 88 LEU A O 1
ATOM 686 N N . SER A 1 89 ? -3.936 13.873 3.873 1.00 64.31 89 SER A N 1
ATOM 687 C CA . SER A 1 89 ? -4.858 14.088 2.762 1.00 64.31 89 SER A CA 1
ATOM 688 C C . SER A 1 89 ? -4.441 15.344 1.987 1.00 64.31 89 SER A C 1
ATOM 690 O O . SER A 1 89 ? -4.188 16.376 2.613 1.00 64.31 89 SER A O 1
ATOM 692 N N . PRO A 1 90 ? -4.453 15.338 0.641 1.00 59.84 90 PRO A N 1
ATOM 693 C CA . PRO A 1 90 ? -4.278 16.555 -0.157 1.00 59.84 90 PRO A CA 1
ATOM 694 C C . PRO A 1 90 ? -5.265 17.671 0.229 1.00 59.84 90 PRO A C 1
ATOM 696 O O . PRO A 1 90 ? -4.954 18.857 0.122 1.00 59.84 90 PRO A O 1
ATOM 699 N N . SER A 1 91 ? -6.448 17.303 0.731 1.00 61.09 91 SER A N 1
ATOM 700 C CA . SER A 1 91 ? -7.447 18.250 1.233 1.00 61.09 91 SER A CA 1
ATOM 701 C C . SER A 1 91 ? -7.043 18.909 2.557 1.00 61.09 91 SER A C 1
ATOM 703 O O . SER A 1 91 ? -7.515 20.004 2.844 1.00 61.09 91 SER A O 1
ATOM 705 N N . ALA A 1 92 ? -6.167 18.288 3.353 1.00 58.12 92 ALA A N 1
ATOM 706 C CA . ALA A 1 92 ? -5.711 18.845 4.628 1.00 58.12 92 ALA A CA 1
ATOM 707 C C . ALA A 1 92 ? -4.851 20.104 4.423 1.00 58.12 92 ALA A C 1
ATOM 709 O O . ALA A 1 92 ? -5.006 21.075 5.160 1.00 58.12 92 ALA A O 1
ATOM 710 N N . LEU A 1 93 ? -4.036 20.140 3.360 1.00 55.59 93 LEU A N 1
ATOM 711 C CA . LEU A 1 93 ? -3.229 21.315 3.008 1.00 55.59 93 LEU A CA 1
ATOM 712 C C . LEU A 1 93 ? -4.058 22.491 2.473 1.00 55.59 93 LEU A C 1
ATOM 714 O O . LEU A 1 93 ? -3.605 23.633 2.530 1.00 55.59 93 LEU A O 1
ATOM 718 N N . SER A 1 94 ? -5.264 22.244 1.950 1.00 54.38 94 SER A N 1
ATOM 719 C CA . SER A 1 94 ? -6.085 23.307 1.345 1.00 54.38 94 SER A CA 1
ATOM 720 C C . SER A 1 94 ? -6.493 24.373 2.372 1.00 54.38 94 SER A C 1
ATOM 722 O O . SER A 1 94 ? -6.615 25.544 2.026 1.00 54.38 94 SER A O 1
ATOM 724 N N . ASN A 1 95 ? -6.603 23.991 3.646 1.00 52.50 95 ASN A N 1
ATOM 725 C CA . ASN A 1 95 ? -6.958 24.898 4.738 1.00 52.50 95 ASN A CA 1
ATOM 726 C C . ASN A 1 95 ? -5.736 25.642 5.314 1.00 52.50 95 ASN A C 1
ATOM 728 O O . ASN A 1 95 ? -5.879 26.686 5.940 1.00 52.50 95 ASN A O 1
ATOM 732 N N . GLU A 1 96 ? -4.525 25.120 5.109 1.00 50.66 96 GLU A N 1
ATOM 733 C CA . GLU A 1 96 ? -3.283 25.683 5.656 1.00 50.66 96 GLU A CA 1
ATOM 734 C C . GLU A 1 96 ? -2.704 26.778 4.739 1.00 50.66 96 GLU A C 1
ATOM 736 O O . GLU A 1 96 ? -2.153 27.785 5.199 1.00 50.66 96 GLU A O 1
ATOM 741 N N . VAL A 1 97 ? -2.917 26.639 3.426 1.00 51.88 97 VAL A N 1
ATOM 742 C CA . VAL A 1 97 ? -2.531 27.649 2.429 1.00 51.88 97 VAL A CA 1
ATOM 743 C C . VAL A 1 97 ? -3.389 28.920 2.547 1.00 51.88 97 VAL A C 1
ATOM 745 O O . VAL A 1 97 ? -2.854 30.019 2.393 1.00 51.88 97 VAL A O 1
ATOM 748 N N . GLU A 1 98 ? -4.676 28.821 2.909 1.00 47.06 98 GLU A N 1
ATOM 749 C CA . GLU A 1 98 ? -5.516 30.007 3.171 1.00 47.06 98 GLU A CA 1
ATOM 750 C C . GLU A 1 98 ? -5.123 30.749 4.459 1.00 47.06 98 GLU A C 1
ATOM 752 O O . GLU A 1 98 ? -5.070 31.980 4.468 1.00 47.06 98 GLU A O 1
ATOM 757 N N . LEU A 1 99 ? -4.782 30.031 5.535 1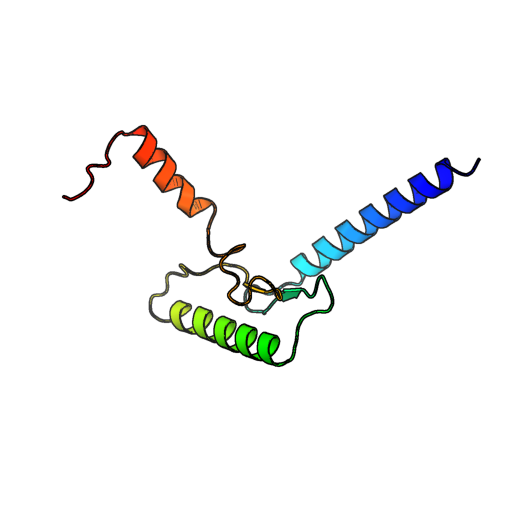.00 50.06 99 LEU A N 1
ATOM 758 C CA . LEU A 1 99 ? -4.377 30.645 6.809 1.00 50.06 99 LEU A CA 1
ATOM 759 C C . LEU A 1 99 ? -3.036 31.389 6.699 1.00 50.06 99 LEU A C 1
ATOM 761 O O . LEU A 1 99 ? -2.850 32.444 7.310 1.00 50.06 99 LEU A O 1
ATOM 765 N N . SER A 1 100 ? -2.135 30.881 5.855 1.00 47.94 100 SER A N 1
ATOM 766 C CA . SER A 1 100 ? -0.861 31.525 5.518 1.00 47.94 100 SER A CA 1
ATOM 767 C C . SER A 1 100 ? -1.056 32.787 4.667 1.00 47.94 100 SER A C 1
ATOM 769 O O . SER A 1 100 ? -0.366 33.787 4.864 1.00 47.94 100 SER A O 1
ATOM 771 N N . ALA A 1 101 ? -2.016 32.764 3.735 1.00 49.16 101 ALA A N 1
ATOM 772 C CA . ALA A 1 101 ? -2.325 33.890 2.854 1.00 49.16 101 ALA A CA 1
ATOM 773 C C . ALA A 1 101 ? -3.086 35.029 3.561 1.00 49.16 101 ALA A C 1
ATOM 775 O O . ALA A 1 101 ? -2.989 36.182 3.142 1.00 49.16 101 ALA A O 1
ATOM 776 N N . LEU A 1 102 ? -3.808 34.728 4.645 1.00 45.81 102 LEU A N 1
ATOM 777 C CA . LEU A 1 102 ? -4.576 35.705 5.427 1.00 45.81 102 LEU A CA 1
ATOM 778 C C . LEU A 1 102 ? -3.802 36.328 6.602 1.00 45.81 102 LEU A C 1
ATOM 780 O O . LEU A 1 102 ? -4.364 37.145 7.329 1.00 45.81 102 LEU A O 1
ATOM 784 N N . GLY A 1 103 ? -2.520 35.995 6.795 1.00 46.19 103 GLY A N 1
ATOM 785 C CA . GLY A 1 103 ? -1.663 36.662 7.786 1.00 46.19 103 GLY A CA 1
ATOM 786 C C . GLY A 1 103 ? -2.149 36.535 9.237 1.00 46.19 103 GLY A C 1
ATOM 787 O O . GLY A 1 103 ? -1.869 37.407 10.057 1.00 46.19 103 GLY A O 1
ATOM 788 N N . MET A 1 104 ? -2.886 35.471 9.564 1.00 48.44 104 MET A N 1
ATOM 789 C CA . MET A 1 104 ? -3.488 35.269 10.884 1.00 48.44 104 MET A CA 1
ATOM 790 C C . MET A 1 104 ? -2.882 34.057 11.595 1.00 48.44 104 MET A C 1
ATOM 792 O O . MET A 1 104 ? -3.564 33.071 11.848 1.00 48.44 104 MET A O 1
ATOM 796 N N . VAL A 1 105 ? -1.603 34.139 11.969 1.00 47.47 105 VAL A N 1
ATOM 797 C CA . VAL A 1 105 ? -1.056 33.275 13.026 1.00 47.47 105 VAL A CA 1
ATOM 798 C C . VAL A 1 105 ? -0.380 34.159 14.068 1.00 47.47 105 VAL A C 1
ATOM 800 O O . VAL A 1 105 ? 0.747 34.615 13.897 1.00 47.47 105 VAL A O 1
ATOM 803 N N . SER A 1 106 ? -1.101 34.427 15.158 1.00 45.09 106 SER A N 1
ATOM 804 C CA . SER A 1 106 ? -0.497 34.856 16.418 1.00 45.09 106 SER A CA 1
ATOM 805 C C . SER A 1 106 ? -0.053 33.592 17.150 1.00 45.09 106 SER A C 1
ATOM 807 O O . SER A 1 106 ? -0.876 32.728 17.449 1.00 45.09 106 SER A O 1
ATOM 809 N N . PHE A 1 107 ? 1.251 33.464 17.391 1.00 39.59 107 PHE A N 1
ATOM 810 C CA . PHE A 1 107 ? 1.798 32.415 18.250 1.00 39.59 107 PHE A CA 1
ATOM 811 C C . PHE A 1 107 ? 1.385 32.684 19.707 1.00 39.59 107 PHE A C 1
ATOM 813 O O . PHE A 1 107 ? 1.507 33.832 20.147 1.00 39.59 107 PHE A O 1
ATOM 820 N N . PRO A 1 108 ? 0.914 31.680 20.471 1.00 44.16 108 PRO A N 1
ATOM 821 C CA . PRO A 1 108 ? 0.742 31.849 21.905 1.00 44.16 108 PRO A CA 1
ATOM 822 C C . PRO A 1 108 ? 2.120 31.940 22.578 1.00 44.16 108 PRO A C 1
ATOM 824 O O . PRO A 1 108 ? 3.050 31.225 22.202 1.00 44.16 108 PRO A O 1
ATOM 827 N N . THR A 1 109 ? 2.225 32.865 23.534 1.00 49.25 109 THR A N 1
ATOM 828 C CA . THR A 1 109 ? 3.375 33.082 24.433 1.00 49.25 109 THR A CA 1
ATOM 829 C C . THR A 1 109 ? 3.756 31.850 25.230 1.00 49.25 109 THR A C 1
ATOM 831 O O . THR A 1 109 ? 2.814 31.188 25.724 1.00 49.25 109 THR A O 1
#

Radius of gyration: 20.34 Å; chains: 1; bounding box: 40×48×59 Å

Sequence (109 aa):
MLCTHNLTSAHTQLENATLKFLRVLSQYDTFSLLVVDINNDLCQSDEKEINDNFLLGRKGQGENGQSIGPVMFLATSYDKASEAWTGLSPSALSNEVELSALGMVSFPT

InterPro domains:
  IPR005554 NOL6/Upt22 [PTHR17972] (16-92)
  IPR035370 Nrap protein, domain 5 [PF17406] (12-92)